Protein AF-A0A957SD16-F1 (afdb_monomer)

Sequence (73 aa):
AWNEFLYALTFTINDSARTAPVALALFSGEQQFEIPWADIMAAAVVVTVPLVILVLIFQRRLVEGLTAGAVKG

Radius of gyration: 17.05 Å; Cα contacts (8 Å, |Δi|>4): 26; chains: 1; bounding box: 33×28×51 Å

Secondary structure (DSSP, 8-state):
----HHHHHHH--SGGG--HHHHHHT---SSTT---HHHHHHHHHHHHHHHHHHHHHHHHHHHHHHHHHHT--

Mean predicted aligned error: 9.57 Å

Structure (mmCIF, N/CA/C/O backbone):
data_AF-A0A957SD16-F1
#
_entry.id   AF-A0A957SD16-F1
#
loop_
_atom_site.group_PDB
_atom_site.id
_atom_site.type_symbol
_atom_site.label_atom_id
_atom_site.label_alt_id
_atom_site.label_comp_id
_atom_site.label_asym_id
_atom_site.label_entity_id
_atom_site.label_seq_id
_atom_site.pdbx_PDB_ins_code
_atom_site.Cartn_x
_atom_site.Cartn_y
_atom_site.Cartn_z
_atom_site.occupancy
_atom_site.B_iso_or_equiv
_atom_site.auth_seq_id
_atom_site.auth_comp_id
_atom_site.auth_asym_id
_atom_site.auth_atom_id
_atom_site.pdbx_PDB_model_num
ATOM 1 N N . ALA A 1 1 ? 2.930 -1.373 9.771 1.00 56.62 1 ALA A N 1
ATOM 2 C CA . ALA A 1 1 ? 3.534 -0.231 9.076 1.00 56.62 1 ALA A CA 1
ATOM 3 C C . ALA A 1 1 ? 3.388 -0.536 7.579 1.00 56.62 1 ALA A C 1
ATOM 5 O O . ALA A 1 1 ? 3.841 -1.595 7.158 1.00 56.62 1 ALA A O 1
ATOM 6 N N . TRP A 1 2 ? 2.569 0.241 6.852 1.00 60.03 2 TRP A N 1
ATOM 7 C CA . TRP A 1 2 ? 2.135 -0.028 5.460 1.00 60.03 2 TRP A CA 1
ATOM 8 C C . TRP A 1 2 ? 2.672 1.016 4.457 1.00 60.03 2 TRP A C 1
ATOM 10 O O . TRP A 1 2 ? 2.513 0.847 3.254 1.00 60.03 2 TRP A O 1
ATOM 20 N N . ASN A 1 3 ? 3.311 2.083 4.952 1.00 64.50 3 ASN A N 1
ATOM 21 C CA . ASN A 1 3 ? 3.779 3.238 4.170 1.00 64.50 3 ASN A CA 1
ATOM 22 C C . ASN A 1 3 ? 5.316 3.322 4.102 1.00 64.50 3 ASN A C 1
ATOM 24 O O . ASN A 1 3 ? 5.872 4.321 3.649 1.00 64.50 3 ASN A O 1
ATOM 28 N N . GLU A 1 4 ? 6.030 2.288 4.545 1.00 78.81 4 GLU A N 1
ATOM 29 C CA . GLU A 1 4 ? 7.493 2.249 4.617 1.00 78.81 4 GLU A CA 1
ATOM 30 C C . GLU A 1 4 ? 8.124 1.970 3.243 1.00 78.81 4 GLU A C 1
ATOM 32 O O . GLU A 1 4 ? 8.793 0.959 3.024 1.00 78.81 4 GLU A O 1
ATOM 37 N N . PHE A 1 5 ? 7.918 2.897 2.305 1.00 79.75 5 PHE A N 1
ATOM 38 C CA . PHE A 1 5 ? 8.375 2.795 0.921 1.00 79.75 5 PHE A CA 1
ATOM 39 C C . PHE A 1 5 ? 9.902 2.701 0.798 1.00 79.75 5 PHE A C 1
ATOM 41 O O . PHE A 1 5 ? 10.406 1.756 0.200 1.00 79.75 5 PHE A O 1
ATOM 48 N N . LEU A 1 6 ? 10.651 3.639 1.394 1.00 78.75 6 LEU A N 1
ATOM 49 C CA . LEU A 1 6 ? 12.117 3.689 1.259 1.00 78.75 6 LEU A CA 1
ATOM 50 C C . LEU A 1 6 ? 12.811 2.473 1.883 1.00 78.75 6 LEU A C 1
ATOM 52 O O . LEU A 1 6 ? 13.790 1.962 1.338 1.00 78.75 6 LEU A O 1
ATOM 56 N N . TYR A 1 7 ? 12.286 1.990 3.009 1.00 81.81 7 TYR A N 1
ATOM 57 C CA . TYR A 1 7 ? 12.800 0.792 3.663 1.00 81.81 7 TYR A CA 1
ATOM 58 C C . TYR A 1 7 ? 12.538 -0.448 2.803 1.00 81.81 7 TYR A C 1
ATOM 60 O O . TYR A 1 7 ? 13.463 -1.203 2.511 1.00 81.81 7 TYR A O 1
ATOM 68 N N . ALA A 1 8 ? 11.303 -0.618 2.322 1.00 78.50 8 ALA A N 1
ATOM 69 C CA . ALA A 1 8 ? 10.965 -1.727 1.441 1.00 78.50 8 ALA A CA 1
ATOM 70 C C . ALA A 1 8 ? 11.786 -1.691 0.141 1.00 78.50 8 ALA A C 1
ATOM 72 O O . ALA A 1 8 ? 12.356 -2.710 -0.234 1.00 78.50 8 ALA A O 1
ATOM 73 N N . LEU A 1 9 ? 11.930 -0.530 -0.502 1.00 77.44 9 LEU A N 1
ATOM 74 C CA . LEU A 1 9 ? 12.700 -0.379 -1.742 1.00 77.44 9 LEU A CA 1
ATOM 75 C C . LEU A 1 9 ? 14.172 -0.784 -1.573 1.00 77.44 9 LEU A C 1
ATOM 77 O O . LEU A 1 9 ? 14.746 -1.405 -2.460 1.00 77.44 9 LEU A O 1
ATOM 81 N N . THR A 1 10 ? 14.776 -0.451 -0.432 1.00 80.88 10 THR A N 1
ATOM 82 C CA . THR A 1 10 ? 16.206 -0.697 -0.195 1.00 80.88 10 THR A CA 1
ATOM 83 C C . THR A 1 10 ? 16.502 -2.166 0.117 1.00 80.88 10 THR A C 1
ATOM 85 O O . THR A 1 10 ? 17.544 -2.682 -0.279 1.00 80.88 10 THR A O 1
ATOM 88 N N . PHE A 1 11 ? 15.599 -2.852 0.825 1.00 81.00 11 PHE A N 1
ATOM 89 C CA . PHE A 1 11 ? 15.851 -4.206 1.337 1.00 81.00 11 PHE A CA 1
ATOM 90 C C . PHE A 1 11 ? 15.136 -5.326 0.563 1.00 81.00 11 PHE A C 1
ATOM 92 O O . PHE A 1 11 ? 15.467 -6.498 0.756 1.00 81.00 11 PHE A O 1
ATOM 99 N N . THR A 1 12 ? 14.187 -5.014 -0.327 1.00 76.88 12 THR A N 1
ATOM 100 C CA . THR A 1 12 ? 13.477 -6.029 -1.130 1.00 76.88 12 THR A CA 1
ATOM 101 C C . THR A 1 12 ? 14.132 -6.214 -2.501 1.00 76.88 12 THR A C 1
ATOM 103 O O . THR A 1 12 ? 13.833 -5.527 -3.474 1.00 76.88 12 THR A O 1
ATOM 106 N N . ILE A 1 13 ? 15.065 -7.167 -2.567 1.00 67.81 13 ILE A N 1
ATOM 107 C CA . ILE A 1 13 ? 15.843 -7.465 -3.783 1.00 67.81 13 ILE A CA 1
ATOM 108 C C . ILE A 1 13 ? 15.053 -8.374 -4.742 1.00 67.81 13 ILE A C 1
ATOM 110 O O . ILE A 1 13 ? 15.062 -8.160 -5.952 1.00 67.81 13 ILE A O 1
ATOM 114 N N . ASN A 1 14 ? 14.340 -9.368 -4.201 1.00 74.81 14 ASN A N 1
ATOM 115 C CA . ASN A 1 14 ? 13.564 -10.331 -4.984 1.00 74.81 14 ASN A CA 1
ATOM 116 C C . ASN A 1 14 ? 12.165 -9.797 -5.294 1.00 74.81 14 ASN A C 1
ATOM 118 O O . ASN A 1 14 ? 11.508 -9.246 -4.413 1.00 74.81 14 ASN A O 1
ATOM 122 N N . ASP A 1 15 ? 11.680 -10.053 -6.510 1.00 68.88 15 ASP A N 1
ATOM 123 C CA . ASP A 1 15 ? 10.369 -9.580 -6.969 1.00 68.88 15 ASP A CA 1
ATOM 124 C C . ASP A 1 15 ? 9.213 -10.086 -6.08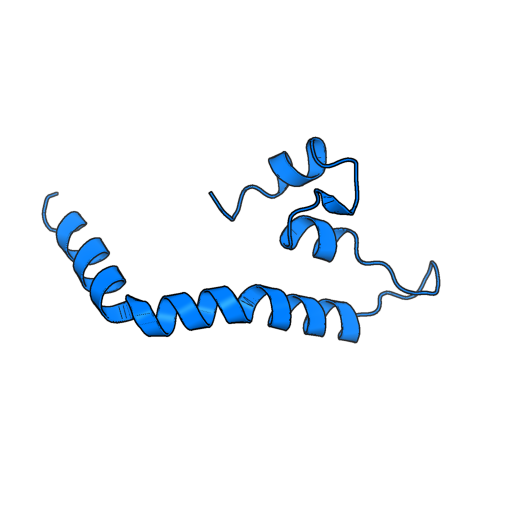7 1.00 68.88 15 ASP A C 1
ATOM 126 O O . ASP A 1 15 ? 8.336 -9.324 -5.693 1.00 68.88 15 ASP A O 1
ATOM 130 N N . SER A 1 16 ? 9.298 -11.338 -5.629 1.00 75.06 16 SER A N 1
ATOM 131 C CA . SER A 1 16 ? 8.322 -11.955 -4.721 1.00 75.06 16 SER A CA 1
ATOM 132 C C . SER A 1 16 ? 8.289 -11.356 -3.310 1.00 75.06 16 SER A C 1
ATOM 134 O O . SER A 1 16 ? 7.382 -11.661 -2.540 1.00 75.06 16 SER A O 1
ATOM 136 N N . ALA A 1 17 ? 9.300 -10.569 -2.934 1.00 78.00 17 ALA A N 1
ATOM 137 C CA . ALA A 1 17 ? 9.406 -9.937 -1.620 1.00 78.00 17 ALA A CA 1
ATOM 138 C C . ALA A 1 17 ? 9.073 -8.438 -1.659 1.00 78.00 17 ALA A C 1
ATOM 140 O O . ALA A 1 17 ? 9.081 -7.791 -0.610 1.00 78.00 17 ALA A O 1
ATOM 141 N N . ARG A 1 18 ? 8.795 -7.872 -2.842 1.00 79.00 18 ARG A N 1
ATOM 142 C CA . ARG A 1 18 ? 8.472 -6.450 -2.993 1.00 79.00 18 ARG A CA 1
ATOM 143 C C . ARG A 1 18 ? 7.104 -6.147 -2.402 1.00 79.00 18 ARG A C 1
ATOM 145 O O . ARG A 1 18 ? 6.136 -6.883 -2.582 1.00 79.00 18 ARG A O 1
ATOM 152 N N . THR A 1 19 ? 7.014 -5.023 -1.704 1.00 82.44 19 THR A N 1
ATOM 153 C CA . THR A 1 19 ? 5.728 -4.506 -1.238 1.00 82.44 19 THR A CA 1
ATOM 154 C C . THR A 1 19 ? 4.973 -3.869 -2.401 1.00 82.44 19 THR A C 1
ATOM 156 O O . THR A 1 19 ? 5.575 -3.402 -3.369 1.00 82.44 19 THR A O 1
ATOM 159 N N . ALA A 1 20 ? 3.645 -3.814 -2.302 1.00 79.75 20 ALA A N 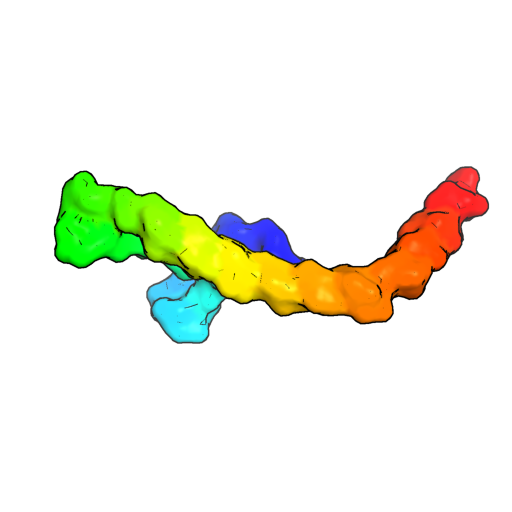1
ATOM 160 C CA . ALA A 1 20 ? 2.797 -3.261 -3.356 1.00 79.75 20 ALA A CA 1
ATOM 161 C C . ALA A 1 20 ? 3.220 -1.851 -3.845 1.00 79.75 20 ALA A C 1
ATOM 163 O O . ALA A 1 20 ? 3.256 -1.643 -5.057 1.00 79.75 20 ALA A O 1
ATOM 164 N N . PRO A 1 21 ? 3.634 -0.903 -2.975 1.00 76.94 21 PRO A N 1
ATOM 165 C CA . PRO A 1 21 ? 4.138 0.400 -3.421 1.00 76.94 21 PRO A CA 1
ATOM 166 C C . PRO A 1 21 ? 5.463 0.324 -4.198 1.00 76.94 21 PRO A C 1
ATOM 168 O O . PRO A 1 21 ? 5.677 1.093 -5.130 1.00 76.94 21 PRO A O 1
ATOM 171 N N . VAL A 1 22 ? 6.355 -0.603 -3.834 1.00 79.69 22 VAL A N 1
ATOM 172 C CA . VAL A 1 22 ? 7.645 -0.807 -4.518 1.00 79.69 22 VAL A CA 1
ATOM 173 C C . VAL A 1 22 ? 7.431 -1.445 -5.888 1.00 79.69 22 VAL A C 1
ATOM 175 O O . VAL A 1 22 ? 8.039 -1.011 -6.861 1.00 79.69 22 VAL A O 1
ATOM 178 N N . ALA A 1 23 ? 6.531 -2.426 -5.980 1.00 79.31 23 ALA A N 1
ATOM 179 C CA . ALA A 1 23 ? 6.167 -3.054 -7.247 1.00 79.31 23 ALA A CA 1
ATOM 180 C C . ALA A 1 23 ? 5.559 -2.043 -8.236 1.00 79.31 23 ALA A C 1
ATOM 182 O O . ALA A 1 23 ? 5.920 -2.047 -9.407 1.00 79.31 23 ALA A O 1
ATOM 183 N N . LEU A 1 24 ? 4.706 -1.128 -7.755 1.00 77.31 24 LEU A N 1
ATOM 184 C CA . LEU A 1 24 ? 4.159 -0.034 -8.567 1.00 77.31 24 LEU A CA 1
ATOM 185 C C . LEU A 1 24 ? 5.237 0.951 -9.040 1.00 77.31 24 LEU A C 1
ATOM 187 O O . LEU A 1 24 ? 5.212 1.377 -10.189 1.00 77.31 24 LEU A O 1
ATOM 191 N N . ALA A 1 25 ? 6.189 1.310 -8.175 1.00 77.19 25 ALA A N 1
ATOM 192 C CA . ALA A 1 25 ? 7.255 2.253 -8.524 1.00 77.19 25 ALA A CA 1
ATOM 193 C C . ALA A 1 25 ? 8.264 1.685 -9.537 1.00 77.19 25 ALA A C 1
ATOM 195 O O . ALA A 1 25 ? 8.884 2.444 -10.278 1.00 77.19 25 ALA A O 1
ATOM 196 N N . LEU A 1 26 ? 8.436 0.362 -9.555 1.00 75.38 26 LEU A N 1
ATOM 197 C CA . LEU A 1 26 ? 9.309 -0.351 -10.489 1.00 75.38 26 LEU A CA 1
ATOM 198 C C . LEU A 1 26 ? 8.559 -0.861 -11.729 1.00 75.38 26 LEU A C 1
ATOM 200 O O . LEU A 1 26 ? 9.152 -1.556 -12.552 1.00 75.38 26 LEU A O 1
ATOM 204 N N . PHE A 1 2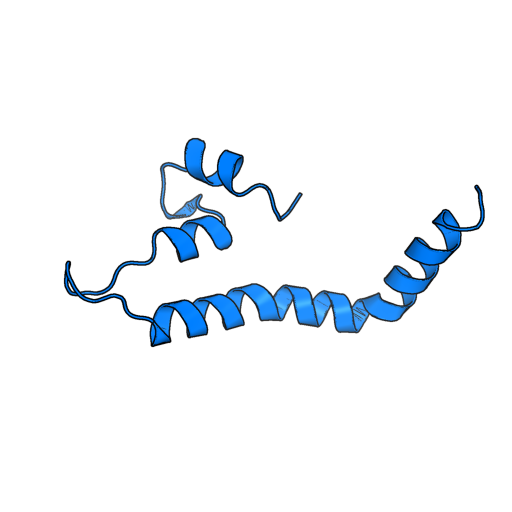7 ? 7.272 -0.532 -11.862 1.00 73.88 27 PHE A N 1
ATOM 205 C CA . PHE A 1 27 ? 6.450 -0.948 -12.988 1.00 73.88 27 PHE A CA 1
ATOM 206 C C . PHE A 1 27 ? 6.903 -0.226 -14.264 1.00 73.88 27 PHE A C 1
ATOM 208 O O . PHE A 1 27 ? 6.724 0.983 -14.414 1.00 73.88 27 PHE A O 1
ATOM 215 N N . SER A 1 28 ? 7.503 -0.974 -15.185 1.00 66.62 28 SER A N 1
ATOM 216 C CA . SER A 1 28 ? 7.945 -0.503 -16.500 1.00 66.62 28 SER A CA 1
ATOM 217 C C . SER A 1 28 ? 7.170 -1.212 -17.611 1.00 66.62 28 SER A C 1
ATOM 219 O O . SER A 1 28 ? 6.825 -2.382 -17.457 1.00 66.62 28 SER A O 1
ATOM 221 N N . GLY A 1 29 ? 6.908 -0.527 -18.727 1.00 61.97 29 GLY A N 1
ATOM 222 C CA . GLY A 1 29 ? 6.202 -1.108 -19.876 1.00 61.97 29 GLY A CA 1
ATOM 223 C C . GLY A 1 29 ? 7.021 -2.132 -20.656 1.00 61.97 29 GLY A C 1
ATOM 224 O O . GLY A 1 29 ? 8.224 -2.276 -20.445 1.00 61.97 29 GLY A O 1
ATOM 225 N N . GLU A 1 30 ? 6.362 -2.824 -21.593 1.00 62.28 30 GLU A N 1
ATOM 226 C CA . GLU A 1 30 ? 7.009 -3.796 -22.492 1.00 62.28 30 GLU A CA 1
ATOM 227 C C . GLU A 1 30 ? 8.083 -3.156 -23.390 1.00 62.28 30 GLU A C 1
ATOM 229 O O . GLU A 1 30 ? 9.004 -3.831 -23.851 1.00 62.28 30 GLU A O 1
ATOM 234 N N . GLN A 1 31 ? 7.999 -1.842 -23.615 1.00 63.47 31 GLN A N 1
ATOM 235 C CA . GLN A 1 31 ? 8.990 -1.056 -24.342 1.00 63.47 31 GLN A CA 1
ATOM 236 C C . GLN A 1 31 ? 9.745 -0.138 -23.375 1.00 63.47 31 GLN A C 1
ATOM 238 O O . GLN A 1 31 ? 9.143 0.602 -22.604 1.00 63.47 31 GLN A O 1
ATOM 243 N N . GLN A 1 32 ? 11.078 -0.113 -23.474 1.00 59.69 32 GLN A N 1
ATOM 244 C CA . GLN A 1 32 ? 11.973 0.663 -22.597 1.00 59.69 32 GLN A CA 1
ATOM 245 C C . GLN A 1 32 ? 11.671 2.181 -22.550 1.00 59.69 32 GLN A C 1
ATOM 247 O O . GLN A 1 32 ? 12.110 2.867 -21.628 1.00 59.69 32 GLN A O 1
ATOM 252 N N . PHE A 1 33 ? 10.934 2.711 -23.529 1.00 66.00 33 PHE A N 1
ATOM 253 C CA . PHE A 1 33 ? 10.582 4.132 -23.641 1.00 66.00 33 PHE A CA 1
ATOM 254 C C . PHE A 1 33 ? 9.086 4.411 -23.464 1.00 66.00 33 PHE A C 1
ATOM 256 O O . PHE A 1 33 ? 8.663 5.560 -23.588 1.00 66.00 33 PHE A O 1
ATOM 263 N N . GLU A 1 34 ? 8.288 3.384 -23.174 1.00 65.00 34 GLU A N 1
ATOM 264 C CA . GLU A 1 34 ? 6.857 3.524 -22.944 1.00 65.00 34 GLU A CA 1
ATOM 265 C C . GLU A 1 34 ? 6.567 3.425 -21.446 1.00 65.00 34 GLU A C 1
ATOM 267 O O . GLU A 1 34 ? 6.935 2.460 -20.776 1.00 65.00 34 GLU A O 1
ATOM 272 N N . ILE A 1 35 ? 5.904 4.451 -20.911 1.00 75.62 35 ILE A N 1
ATOM 273 C CA . ILE A 1 35 ? 5.380 4.424 -19.547 1.00 75.62 35 ILE A CA 1
ATOM 274 C C . ILE A 1 35 ? 3.921 3.961 -19.645 1.00 75.62 35 ILE A C 1
ATOM 276 O O . ILE A 1 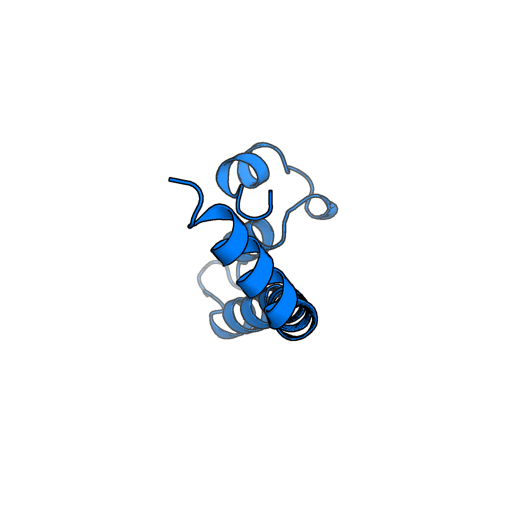35 ? 3.082 4.733 -20.122 1.00 75.62 35 ILE A O 1
ATOM 280 N N . PRO A 1 36 ? 3.590 2.730 -19.214 1.00 79.88 36 PRO A N 1
ATOM 281 C CA . PRO A 1 36 ? 2.253 2.159 -19.342 1.00 79.88 36 PRO A CA 1
ATOM 282 C C . PRO A 1 36 ? 1.329 2.725 -18.254 1.00 79.88 36 PRO A C 1
ATOM 284 O O . PRO A 1 36 ? 0.989 2.067 -17.271 1.00 79.88 36 PRO A O 1
ATOM 287 N N . TRP A 1 37 ? 0.921 3.986 -18.408 1.00 81.44 37 TRP A N 1
ATOM 288 C CA . TRP A 1 37 ? 0.105 4.695 -17.416 1.00 81.44 37 TRP A CA 1
ATOM 289 C C . TRP A 1 37 ? -1.196 3.963 -17.071 1.00 81.44 37 TRP A C 1
ATOM 291 O O . TRP A 1 37 ? -1.609 3.969 -15.915 1.00 81.44 37 TRP A O 1
ATOM 301 N N . ALA A 1 38 ? -1.829 3.316 -18.053 1.00 84.12 38 ALA A N 1
ATOM 302 C CA . ALA A 1 38 ? -3.061 2.563 -17.838 1.00 84.12 38 ALA A CA 1
ATOM 303 C C . ALA A 1 38 ? -2.849 1.380 -16.878 1.00 84.12 38 ALA A C 1
ATOM 305 O O . ALA A 1 38 ? -3.617 1.219 -15.929 1.00 84.12 38 ALA A O 1
ATOM 306 N N . ASP A 1 39 ? -1.778 0.612 -17.074 1.00 84.12 39 ASP A N 1
ATOM 307 C CA . ASP A 1 39 ? -1.476 -0.564 -16.257 1.00 84.12 39 ASP A CA 1
ATOM 308 C C . ASP A 1 39 ? -1.036 -0.172 -14.844 1.00 84.12 39 ASP A C 1
ATOM 310 O O . ASP A 1 39 ? -1.484 -0.772 -13.865 1.00 84.12 39 ASP A O 1
ATOM 314 N N . ILE A 1 40 ? -0.243 0.899 -14.717 1.00 83.56 40 ILE A N 1
ATOM 315 C CA . ILE A 1 40 ? 0.151 1.459 -13.414 1.00 83.56 40 ILE A CA 1
ATOM 316 C C . ILE A 1 40 ? -1.089 1.888 -12.623 1.00 83.56 40 ILE A C 1
ATOM 318 O O . ILE A 1 40 ? -1.223 1.564 -11.441 1.00 83.56 40 ILE A O 1
ATOM 322 N N . MET A 1 41 ? -2.021 2.594 -13.268 1.00 86.12 41 MET A N 1
ATOM 323 C CA . MET A 1 41 ? -3.255 3.045 -12.622 1.00 86.12 41 MET A CA 1
ATOM 324 C C . MET A 1 41 ? -4.176 1.871 -12.268 1.00 86.12 41 MET A C 1
ATOM 326 O O . MET A 1 41 ? -4.758 1.865 -11.181 1.00 86.12 41 MET A O 1
ATOM 330 N N . ALA A 1 42 ? -4.280 0.853 -13.126 1.00 86.88 42 ALA A N 1
ATOM 331 C CA . ALA A 1 42 ? -5.038 -0.361 -12.831 1.00 86.88 42 ALA A CA 1
ATOM 332 C C . ALA A 1 42 ? -4.458 -1.101 -11.615 1.00 86.88 42 ALA A C 1
ATOM 334 O O . ALA A 1 42 ? -5.191 -1.441 -10.681 1.00 86.88 42 ALA A O 1
ATOM 335 N N . ALA A 1 43 ? -3.136 -1.275 -11.572 1.00 85.56 43 ALA A N 1
ATOM 336 C CA . ALA A 1 43 ? -2.446 -1.872 -10.438 1.00 85.56 43 ALA A CA 1
ATOM 337 C C . ALA A 1 43 ? -2.626 -1.034 -9.156 1.00 85.56 43 ALA A C 1
ATOM 339 O O . ALA A 1 43 ? -2.880 -1.594 -8.089 1.00 85.56 43 ALA A O 1
ATOM 340 N N . ALA A 1 44 ? -2.595 0.299 -9.245 1.00 85.12 44 ALA A N 1
ATOM 341 C CA . ALA A 1 44 ? -2.849 1.181 -8.104 1.00 85.12 44 ALA A CA 1
ATOM 342 C C . ALA A 1 44 ? -4.270 1.008 -7.533 1.00 85.12 44 ALA A C 1
ATOM 344 O O . ALA A 1 44 ? -4.450 0.958 -6.312 1.00 85.12 44 ALA A O 1
ATOM 345 N N . VAL A 1 45 ? -5.284 0.852 -8.391 1.00 89.94 45 VAL A N 1
ATOM 346 C CA . VAL A 1 45 ? -6.654 0.537 -7.953 1.00 89.94 45 VAL A CA 1
ATOM 347 C C . VAL A 1 45 ? -6.689 -0.816 -7.243 1.00 89.94 45 VAL A C 1
ATOM 349 O O . VAL A 1 45 ? -7.204 -0.911 -6.131 1.00 89.94 45 VAL A O 1
ATOM 352 N N . VAL A 1 46 ? -6.081 -1.854 -7.821 1.00 90.00 46 VAL A N 1
ATOM 353 C CA . VAL A 1 46 ? -6.041 -3.196 -7.212 1.00 90.00 46 VAL A CA 1
ATOM 354 C C . VAL A 1 46 ? -5.373 -3.173 -5.833 1.00 90.00 46 VAL A C 1
ATOM 356 O O . VAL A 1 46 ? -5.866 -3.809 -4.903 1.00 90.00 46 VAL A O 1
ATOM 359 N N . VAL A 1 47 ? -4.293 -2.408 -5.670 1.00 87.12 47 VAL A N 1
ATOM 360 C CA . VAL A 1 47 ? -3.578 -2.271 -4.391 1.00 87.12 47 VAL A CA 1
ATOM 361 C C . VAL A 1 47 ? -4.397 -1.501 -3.348 1.00 87.12 47 VAL A C 1
ATOM 363 O O . VAL A 1 47 ? -4.340 -1.821 -2.159 1.00 87.12 47 VAL A O 1
ATOM 366 N N . THR A 1 48 ? -5.175 -0.500 -3.763 1.00 86.56 48 THR A N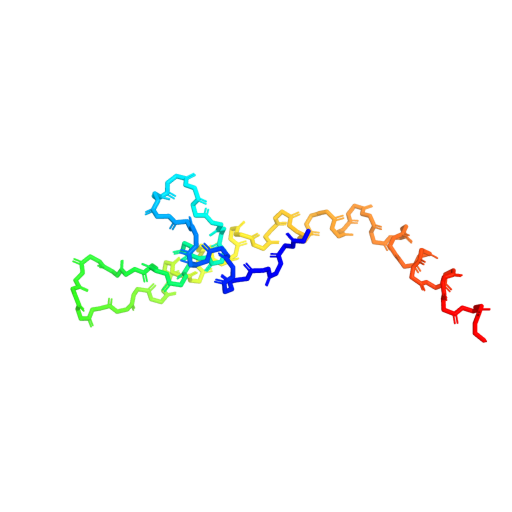 1
ATOM 367 C CA . THR A 1 48 ? -5.961 0.339 -2.840 1.00 86.56 48 THR A CA 1
ATOM 368 C C . THR A 1 48 ? -7.298 -0.283 -2.435 1.00 86.56 48 THR A C 1
ATOM 370 O O . THR A 1 48 ? -7.762 -0.043 -1.319 1.00 86.56 48 THR A O 1
ATOM 373 N N . VAL A 1 49 ? -7.904 -1.130 -3.272 1.00 92.62 49 VAL A N 1
ATOM 374 C CA . VAL A 1 49 ? -9.209 -1.764 -3.003 1.00 92.62 49 VAL A CA 1
ATOM 375 C C . VAL A 1 49 ? -9.266 -2.526 -1.665 1.00 92.62 49 VAL A C 1
ATOM 377 O O . VAL A 1 49 ? -10.201 -2.275 -0.902 1.00 92.62 49 VAL A O 1
ATOM 380 N N . PRO A 1 50 ? -8.304 -3.398 -1.298 1.00 88.19 50 PRO A N 1
ATOM 381 C CA . PRO A 1 50 ? -8.326 -4.097 -0.011 1.00 88.19 50 PRO A CA 1
ATOM 382 C C . PRO A 1 50 ? -8.314 -3.142 1.185 1.00 88.19 50 PRO A C 1
ATOM 384 O O . PRO A 1 50 ? -9.022 -3.369 2.166 1.00 88.19 50 PRO A O 1
ATOM 387 N N . LEU A 1 51 ? -7.552 -2.047 1.086 1.00 89.50 51 LEU A N 1
ATOM 388 C CA . LEU A 1 51 ? -7.513 -1.013 2.118 1.00 89.50 51 LEU A CA 1
ATOM 389 C C . LEU A 1 51 ? -8.877 -0.330 2.242 1.00 89.50 51 LEU A C 1
ATOM 391 O O . LEU A 1 51 ? -9.389 -0.189 3.350 1.00 89.50 51 LEU A O 1
ATOM 395 N N . VAL A 1 52 ? -9.488 0.046 1.116 1.00 91.50 52 VAL A N 1
ATOM 396 C CA . VAL A 1 52 ? -10.825 0.655 1.093 1.00 91.50 52 VAL A CA 1
ATOM 397 C C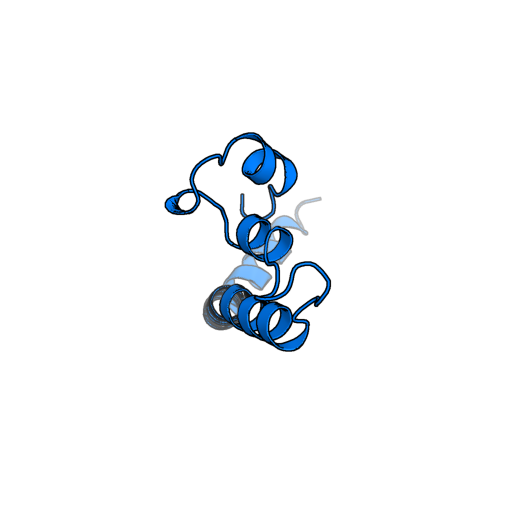 . VAL A 1 52 ? -11.862 -0.289 1.698 1.00 91.50 52 VAL A C 1
ATOM 399 O O . VAL A 1 52 ? -12.659 0.144 2.523 1.00 91.50 52 VAL A O 1
ATOM 402 N N . ILE A 1 53 ? -11.831 -1.581 1.362 1.00 94.44 53 ILE A N 1
ATOM 403 C CA . ILE A 1 53 ? -12.743 -2.583 1.933 1.00 94.44 53 ILE A CA 1
ATOM 404 C C . ILE A 1 53 ? -12.575 -2.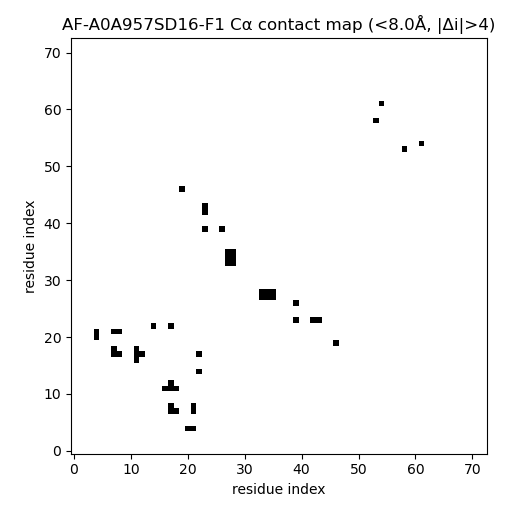668 3.454 1.00 94.44 53 ILE A C 1
ATOM 406 O O . ILE A 1 53 ? -13.567 -2.610 4.181 1.00 94.44 53 ILE A O 1
ATOM 410 N N . LEU A 1 54 ? -11.338 -2.761 3.951 1.00 91.06 54 LEU A N 1
ATOM 411 C CA . LEU A 1 54 ? -11.073 -2.768 5.391 1.00 91.06 54 LEU A CA 1
ATOM 412 C C . LEU A 1 54 ? -11.599 -1.495 6.057 1.00 91.06 54 LEU A C 1
ATOM 414 O O . LEU A 1 54 ? -12.261 -1.574 7.092 1.00 91.06 54 LEU A O 1
ATOM 418 N N . VAL A 1 55 ? -11.368 -0.330 5.450 1.00 91.44 55 VAL A N 1
ATOM 419 C CA . VAL A 1 55 ? -11.908 0.935 5.953 1.00 91.44 55 VAL A CA 1
ATOM 420 C C . VAL A 1 55 ? -13.432 0.894 5.968 1.00 91.44 55 VAL A C 1
ATOM 422 O O . VAL A 1 55 ? -14.011 1.210 6.994 1.00 91.44 55 VAL A O 1
ATOM 425 N N . LEU A 1 56 ? -14.112 0.444 4.916 1.00 93.25 56 LEU A N 1
ATOM 426 C CA . LEU A 1 56 ? -15.578 0.386 4.890 1.00 93.25 56 LEU A CA 1
ATOM 427 C C . LEU A 1 56 ? -16.161 -0.556 5.955 1.00 93.25 56 LEU A C 1
ATOM 429 O O . LEU A 1 56 ? -17.202 -0.242 6.537 1.00 93.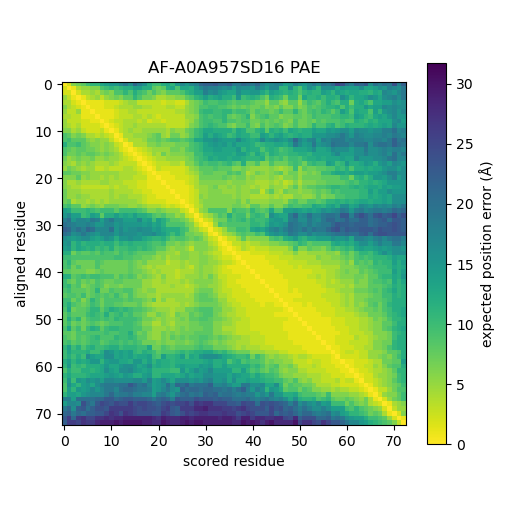25 56 LEU A O 1
ATOM 433 N N . ILE A 1 57 ? -15.486 -1.672 6.246 1.00 93.38 57 ILE A N 1
ATOM 434 C CA . ILE A 1 57 ? -15.886 -2.618 7.300 1.00 93.38 57 ILE A CA 1
ATOM 435 C C . ILE A 1 57 ? -15.655 -2.017 8.694 1.00 93.38 57 ILE A C 1
ATOM 437 O O . ILE A 1 57 ? -16.508 -2.135 9.576 1.00 93.38 57 ILE A O 1
ATOM 441 N N . PHE A 1 58 ? -14.509 -1.368 8.912 1.00 91.69 58 PHE A N 1
ATOM 442 C CA . PHE A 1 58 ? -14.069 -0.925 10.238 1.00 91.69 58 PHE A CA 1
ATOM 443 C C . PHE A 1 58 ? -14.237 0.576 10.501 1.00 91.69 58 PHE A C 1
ATOM 445 O O . PHE A 1 58 ? -13.944 1.012 11.612 1.00 91.69 58 PHE A O 1
ATOM 452 N N . GLN A 1 59 ? -14.748 1.362 9.550 1.00 85.31 59 GLN A N 1
ATOM 453 C CA . GLN A 1 59 ? -14.838 2.832 9.604 1.00 85.31 59 GLN A CA 1
ATOM 454 C C . GLN A 1 59 ? -15.424 3.333 10.919 1.00 85.31 59 GLN A C 1
ATOM 456 O O . GLN A 1 59 ? -14.878 4.244 11.529 1.00 85.31 59 GLN A O 1
ATOM 461 N N . ARG A 1 60 ? -16.484 2.684 11.414 1.00 81.62 60 ARG A N 1
ATOM 462 C CA . ARG A 1 60 ? -17.139 3.070 12.664 1.00 81.62 60 ARG A CA 1
ATOM 463 C C . ARG A 1 60 ? -16.213 2.899 13.872 1.00 81.62 60 ARG A C 1
ATOM 465 O O . ARG A 1 60 ? -16.072 3.823 14.661 1.00 81.62 60 ARG A O 1
ATOM 472 N N . ARG A 1 61 ? -15.516 1.762 13.970 1.00 81.94 61 ARG A N 1
ATOM 473 C CA . ARG A 1 61 ? -14.560 1.481 15.056 1.00 81.94 61 ARG A CA 1
ATOM 474 C C . ARG A 1 61 ? -13.285 2.315 14.937 1.00 81.94 61 ARG A C 1
ATOM 476 O O . ARG A 1 61 ? -12.714 2.695 15.951 1.00 81.94 61 ARG A O 1
ATOM 483 N N . LEU A 1 62 ? -12.845 2.605 13.711 1.00 82.06 62 LEU A N 1
ATOM 484 C CA . LEU A 1 62 ? -11.704 3.483 13.450 1.00 82.06 62 LEU A CA 1
ATOM 485 C C . LEU A 1 62 ? -12.012 4.916 13.903 1.00 82.06 62 LEU A C 1
ATOM 487 O O . LEU A 1 62 ? -11.205 5.505 14.612 1.00 82.06 62 LEU A O 1
ATOM 491 N N . VAL A 1 63 ? -13.193 5.450 13.574 1.00 81.00 63 VAL A N 1
ATOM 492 C CA . VAL A 1 63 ? -13.631 6.786 14.015 1.00 81.00 63 VAL A CA 1
ATOM 493 C C . VAL A 1 63 ? -13.817 6.839 15.537 1.00 81.00 63 VAL A C 1
ATOM 495 O O . VAL A 1 63 ? -13.344 7.781 16.172 1.00 81.00 63 VAL A O 1
ATOM 498 N N . GLU A 1 64 ? -14.433 5.821 16.145 1.00 80.62 64 GLU A N 1
ATOM 499 C CA . GLU A 1 64 ? -14.580 5.712 17.607 1.00 80.62 64 GLU A CA 1
ATOM 500 C C . GLU A 1 64 ? -13.209 5.623 18.313 1.00 80.62 64 GLU A C 1
ATOM 502 O O . GLU A 1 64 ? -12.988 6.288 19.321 1.00 80.62 64 GLU A O 1
ATOM 507 N N . GLY A 1 65 ? -12.249 4.872 17.760 1.00 78.00 65 GLY A N 1
ATOM 508 C CA . GLY A 1 65 ? -10.896 4.743 18.314 1.00 78.00 65 GLY A CA 1
ATOM 509 C C . GLY A 1 65 ? -10.031 6.000 18.156 1.00 78.00 65 GLY A C 1
ATOM 510 O O . GLY A 1 65 ? -9.303 6.362 19.080 1.00 78.00 65 GLY A O 1
ATOM 511 N N . LEU A 1 66 ? -10.135 6.695 17.018 1.00 77.81 66 LEU A N 1
ATOM 512 C CA . LEU A 1 66 ? -9.431 7.961 16.770 1.00 77.81 66 LEU A CA 1
ATOM 513 C C . LEU A 1 66 ? -9.964 9.087 17.665 1.00 77.81 66 LEU A C 1
ATOM 515 O O . LEU A 1 66 ? -9.186 9.875 18.198 1.00 77.81 66 LEU A O 1
ATOM 519 N N . THR A 1 67 ? -11.281 9.144 17.870 1.00 71.25 67 THR A N 1
ATOM 520 C CA . THR A 1 67 ? -11.908 10.149 18.741 1.00 71.25 67 THR A CA 1
ATOM 521 C C . THR A 1 67 ? -11.696 9.844 20.225 1.00 71.25 67 THR A C 1
ATOM 523 O O . THR A 1 67 ? -11.441 10.768 20.992 1.00 71.25 67 THR A O 1
ATOM 526 N N . ALA A 1 68 ? -11.683 8.573 20.642 1.00 66.00 68 ALA A N 1
ATOM 527 C CA . ALA A 1 68 ? -11.397 8.189 22.029 1.00 66.00 68 ALA A CA 1
ATOM 528 C C . ALA A 1 68 ? -9.981 8.581 22.498 1.00 66.00 68 ALA A C 1
ATOM 530 O O . ALA A 1 68 ? -9.783 8.859 23.681 1.00 66.00 68 ALA A O 1
ATOM 531 N N . GLY A 1 69 ? -9.005 8.629 21.583 1.00 62.41 69 GLY A N 1
ATOM 532 C CA . GLY A 1 69 ? -7.653 9.130 21.859 1.00 62.41 69 GLY A CA 1
ATOM 533 C C . GLY A 1 69 ? -7.514 10.656 21.787 1.00 62.41 69 GLY A C 1
ATOM 534 O O . GLY A 1 69 ? -6.593 11.204 22.384 1.00 62.41 69 GLY A O 1
ATOM 535 N N . ALA A 1 70 ? -8.427 11.348 21.096 1.00 61.41 70 ALA A N 1
ATOM 536 C CA . ALA A 1 70 ? -8.359 12.794 20.869 1.00 61.41 70 ALA A CA 1
ATOM 537 C C . ALA A 1 70 ? -8.896 13.645 22.037 1.00 61.41 70 ALA A C 1
ATOM 539 O O . ALA A 1 70 ? -8.539 14.812 22.140 1.00 61.41 70 ALA A O 1
ATOM 540 N N . VAL A 1 71 ? -9.725 13.084 22.930 1.00 59.19 71 VAL A N 1
ATOM 541 C CA . VAL A 1 71 ? -10.355 13.824 24.054 1.00 59.19 71 VAL A CA 1
ATOM 542 C C . VAL A 1 71 ? -9.625 13.604 25.395 1.00 59.19 71 VAL A C 1
ATOM 544 O O . VAL A 1 71 ? -10.166 13.862 26.464 1.00 59.19 71 VAL A O 1
ATOM 547 N N . LYS A 1 72 ? -8.384 13.104 25.371 1.00 49.59 72 LYS A N 1
ATOM 548 C CA . LYS A 1 72 ? -7.534 12.954 26.572 1.00 49.59 72 LYS A CA 1
ATOM 549 C C . LYS A 1 72 ? -6.235 13.766 26.507 1.00 49.59 72 LYS A C 1
ATOM 551 O O . LYS A 1 72 ? -5.241 13.384 27.124 1.00 49.59 72 LYS A O 1
ATOM 556 N N . GLY A 1 73 ? -6.273 14.869 25.761 1.00 48.19 73 GLY A N 1
ATOM 557 C CA . GLY A 1 73 ? -5.354 16.002 25.880 1.00 48.19 73 GLY A CA 1
ATOM 558 C C . GLY A 1 73 ? -6.061 17.165 26.553 1.00 48.19 73 GLY A C 1
ATOM 559 O O . GLY A 1 73 ? -7.243 17.382 26.206 1.00 48.19 73 GLY A O 1
#

Solvent-accessible surface area (backbone atoms only — not comparable to full-atom values): 4563 Å² total; per-residue (Å²): 138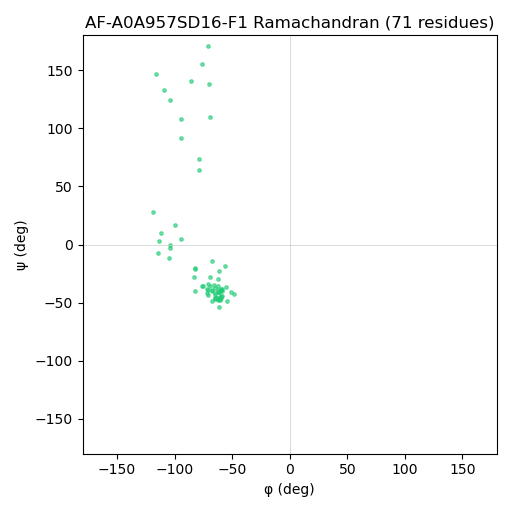,90,79,60,53,72,61,43,58,74,70,37,84,50,80,94,63,44,47,75,71,44,50,58,72,66,64,71,36,100,43,99,86,44,78,49,61,69,60,52,51,52,50,50,49,64,66,44,47,62,56,52,52,50,43,72,74,39,43,67,59,52,53,51,52,56,50,67,64,62,76,77,114

pLDDT: mean 77.47, std 10.69, range [48.19, 94.44]

Nearest PDB structures (foldseek):
  8ja7-assembly1_B  TM=8.198E-01  e=3.456E-03  Mycobacterium tuberculosis H37Rv

Foldseek 3Di:
DQPPQVVQLVPVPDPVSGHLVNCLVPDDDPDNPDRPVVVSVVSVCVNCVVVVVVCVVCVVVVVVVVVVVVPPD